Protein AF-A0A6B3GV94-F1 (afdb_monomer)

pLDDT: mean 87.74, std 9.62, range [59.97, 97.5]

Mean predicted aligned error: 6.03 Å

Secondary structure (DSSP, 8-state):
-EEEEE---TT--HHHHHHTT--S---S-EEEEEEEEE-TTSS-EEEEEE-TT-EEEEPSEE-TTT--EE-SEEEETTHHHHHHHHHHHHHHHHHHH------EEEEEHHHHHHHHHHTT-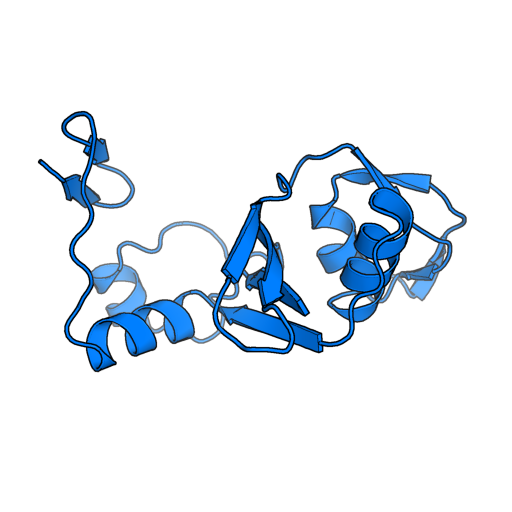-----SS-EE-TTT--EE-

Radius of gyration: 17.25 Å; Cα contacts (8 Å, |Δi|>4): 234; chains: 1; bounding box: 42×35×42 Å

Foldseek 3Di:
DKEWEFQDCPPPDPVNCVVQLPDDDGDRWTQWIWDWDADPVRPDIDIDTDGQQDKWFFDWDQFPVPRDTDHTDIDRLRVLCVRPNPVSSQVRCCRRPVDHDPDYHYDYPVNVVVVCVVVVHDDDDDPDFDADPSRRDTDD

Nearest PDB structures (foldseek):
  3qfi-assembly1_A  TM=8.128E-01  e=7.064E-05  Enterococcus faecalis
  6uf6-assembly1_A  TM=7.469E-01  e=2.931E-05  Bacillus subtilis subsp. subtilis str. 168
  8dy9-assembly1_D  TM=3.133E-01  e=3.877E-01  Streptomyces venezuelae
  5mrc-assembly1_X  TM=3.039E-01  e=7.919E+00  Saccharomyces cerevisiae
  7qh6-assembly1_1  TM=3.003E-01  e=9.562E+00  Homo sapiens

Structure (mmCIF, N/CA/C/O backbone):
data_AF-A0A6B3GV94-F1
#
_entry.id   AF-A0A6B3GV94-F1
#
loop_
_atom_site.group_PDB
_atom_site.id
_atom_site.type_symbol
_atom_site.label_atom_id
_atom_site.label_alt_id
_atom_site.label_comp_id
_atom_site.label_asym_id
_atom_site.label_entity_id
_atom_site.label_seq_id
_atom_site.pdbx_PDB_ins_code
_atom_site.Cartn_x
_atom_site.Cartn_y
_atom_site.Cartn_z
_atom_site.occupancy
_atom_site.B_iso_or_equiv
_atom_site.auth_seq_id
_atom_site.auth_comp_id
_atom_site.auth_asym_id
_atom_site.auth_atom_id
_atom_site.pdbx_PDB_model_num
ATOM 1 N N . LEU A 1 1 ? -10.549 -4.723 -6.835 1.00 95.62 1 LEU A N 1
ATOM 2 C CA . LEU A 1 1 ? -9.790 -3.454 -6.761 1.00 95.62 1 LEU A CA 1
ATOM 3 C C . LEU A 1 1 ? -8.653 -3.597 -5.764 1.00 95.62 1 LEU A C 1
ATOM 5 O O . LEU A 1 1 ? -8.803 -4.338 -4.796 1.00 95.62 1 LEU A O 1
ATOM 9 N N . LEU A 1 2 ? -7.528 -2.934 -6.016 1.00 96.81 2 LEU A N 1
ATOM 10 C CA . LEU A 1 2 ? -6.402 -2.875 -5.091 1.00 96.81 2 LEU A CA 1
ATOM 11 C C . LEU A 1 2 ? -6.523 -1.612 -4.248 1.00 96.81 2 LEU A C 1
ATOM 13 O O . LEU A 1 2 ? -6.577 -0.519 -4.804 1.00 96.81 2 LEU A O 1
ATOM 17 N N . LEU A 1 3 ? -6.568 -1.768 -2.930 1.00 95.19 3 LEU A N 1
ATOM 18 C CA . LEU A 1 3 ? -6.473 -0.662 -1.988 1.00 95.19 3 LEU A CA 1
ATOM 19 C C . LEU A 1 3 ? -5.054 -0.632 -1.429 1.00 95.19 3 LEU A C 1
ATOM 21 O O . LEU A 1 3 ? -4.572 -1.635 -0.899 1.00 95.19 3 LEU A O 1
ATOM 25 N N . VAL A 1 4 ? -4.402 0.518 -1.553 1.00 93.00 4 VAL A N 1
ATOM 26 C CA . VAL A 1 4 ? -3.036 0.752 -1.093 1.00 93.00 4 VAL A CA 1
ATOM 27 C C . VAL A 1 4 ? -3.024 1.923 -0.117 1.00 93.00 4 VAL A C 1
ATOM 29 O O . VAL A 1 4 ? -3.467 3.021 -0.437 1.00 93.00 4 VAL A O 1
ATOM 32 N N . GLY A 1 5 ? -2.526 1.677 1.090 1.00 89.56 5 GLY A N 1
ATOM 33 C CA . GLY A 1 5 ? -2.218 2.710 2.070 1.00 89.56 5 GLY A CA 1
ATOM 34 C C . GLY A 1 5 ? -0.768 3.159 1.917 1.00 89.56 5 GLY A C 1
ATOM 35 O O . GLY A 1 5 ? 0.130 2.307 1.881 1.00 89.56 5 GLY A O 1
ATOM 36 N N . THR A 1 6 ? -0.535 4.467 1.832 1.00 82.94 6 THR A N 1
ATOM 37 C CA . THR A 1 6 ? 0.809 5.051 1.710 1.00 82.94 6 THR A CA 1
ATOM 38 C C . THR A 1 6 ? 1.183 5.848 2.952 1.00 82.94 6 THR A C 1
ATOM 40 O O . THR A 1 6 ? 0.349 6.539 3.542 1.00 82.94 6 THR A O 1
ATOM 43 N N . ASP A 1 7 ? 2.459 5.782 3.343 1.00 72.25 7 ASP A N 1
ATOM 44 C CA . ASP A 1 7 ? 3.001 6.607 4.432 1.00 72.25 7 ASP A CA 1
ATOM 45 C C . ASP A 1 7 ? 3.481 7.986 3.938 1.00 72.25 7 ASP A C 1
ATOM 47 O O . ASP A 1 7 ? 4.552 8.482 4.289 1.00 72.25 7 ASP A O 1
ATOM 51 N N . GLY A 1 8 ? 2.673 8.618 3.081 1.00 65.69 8 GLY A N 1
ATOM 52 C CA . GLY A 1 8 ? 2.904 9.988 2.637 1.00 65.69 8 GLY A CA 1
ATOM 53 C C . GLY A 1 8 ? 2.577 10.967 3.763 1.00 65.69 8 GLY A C 1
ATOM 54 O O . GLY A 1 8 ? 1.409 11.158 4.102 1.00 65.69 8 GLY A O 1
ATOM 55 N N . ARG A 1 9 ? 3.596 11.607 4.350 1.00 68.00 9 ARG A N 1
ATOM 56 C CA . ARG A 1 9 ? 3.423 12.624 5.416 1.00 68.00 9 ARG A CA 1
ATOM 57 C C . ARG A 1 9 ? 3.892 14.014 5.012 1.00 68.00 9 ARG A C 1
ATOM 59 O O . ARG A 1 9 ? 4.119 14.878 5.865 1.00 68.00 9 ARG A O 1
ATOM 66 N N . ASP A 1 10 ? 4.043 14.211 3.714 1.00 64.31 10 ASP A N 1
ATOM 67 C CA . ASP A 1 10 ? 4.746 15.348 3.123 1.00 64.31 10 ASP A CA 1
ATOM 68 C C . ASP A 1 10 ? 3.929 16.642 3.249 1.00 64.31 10 ASP A C 1
ATOM 70 O O . ASP A 1 10 ? 4.479 17.740 3.269 1.00 64.31 10 ASP A O 1
ATOM 74 N N . THR A 1 11 ? 2.612 16.509 3.418 1.00 66.38 11 THR A N 1
ATOM 75 C CA . THR A 1 11 ? 1.640 17.607 3.511 1.00 66.38 11 THR A CA 1
ATOM 76 C C . THR A 1 11 ? 1.095 17.827 4.928 1.00 66.38 11 THR A C 1
ATOM 78 O O . THR A 1 11 ? 0.197 18.645 5.117 1.00 66.38 11 THR A O 1
ATOM 81 N N . ILE A 1 12 ? 1.632 17.130 5.941 1.00 72.75 12 ILE A N 1
ATOM 82 C CA . ILE A 1 12 ? 1.095 17.144 7.312 1.00 72.75 12 ILE A CA 1
ATOM 83 C C . ILE A 1 12 ? 1.702 18.283 8.135 1.00 72.75 12 ILE A C 1
ATOM 85 O O . ILE A 1 12 ? 2.924 18.369 8.314 1.00 72.75 12 ILE A O 1
ATOM 89 N N . THR A 1 13 ? 0.846 19.124 8.718 1.00 79.12 13 THR A N 1
ATOM 90 C CA . THR A 1 13 ? 1.272 20.218 9.600 1.00 79.12 13 THR A CA 1
ATOM 91 C C . THR A 1 13 ? 1.874 19.699 10.911 1.00 79.12 13 THR A C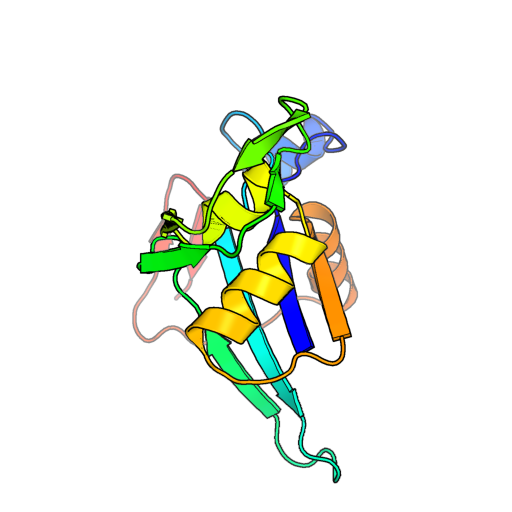 1
ATOM 93 O O . THR A 1 13 ? 1.575 18.599 11.377 1.00 79.12 13 THR A O 1
ATOM 96 N N . LYS A 1 14 ? 2.704 20.510 11.584 1.00 79.25 14 LYS A N 1
ATOM 97 C CA . LYS A 1 14 ? 3.237 20.155 12.918 1.00 79.25 14 LYS A CA 1
ATOM 98 C C . LYS A 1 14 ? 2.120 19.868 13.934 1.00 79.25 14 LYS A C 1
ATOM 100 O O . LYS A 1 14 ? 2.270 18.966 14.755 1.00 79.25 14 LYS A O 1
ATOM 105 N N . ALA A 1 15 ? 1.011 20.605 13.850 1.00 80.12 15 ALA A N 1
ATOM 106 C CA . ALA A 1 15 ? -0.153 20.416 14.708 1.00 80.12 15 ALA A CA 1
ATOM 107 C C . ALA A 1 15 ? -0.841 19.065 14.452 1.00 80.12 15 ALA A C 1
ATOM 109 O O . ALA A 1 15 ? -1.129 18.339 15.400 1.00 80.12 15 ALA A O 1
ATOM 110 N N . GLU A 1 16 ? -1.041 18.680 13.188 1.00 76.69 16 GLU A N 1
ATOM 111 C CA . GLU A 1 16 ? -1.598 17.367 12.833 1.00 76.69 16 GLU A CA 1
ATOM 112 C C . GLU A 1 16 ? -0.660 16.223 13.236 1.00 76.69 16 GLU A C 1
ATOM 114 O O . GLU A 1 16 ? -1.128 15.222 13.776 1.00 76.69 16 GLU A O 1
ATOM 119 N N . LYS A 1 17 ? 0.664 16.385 13.082 1.00 76.12 17 LYS A N 1
ATOM 120 C CA . LYS A 1 17 ? 1.640 15.386 13.557 1.00 76.12 17 LYS A CA 1
ATOM 121 C C . LYS A 1 17 ? 1.528 15.143 15.061 1.00 76.12 17 LYS A C 1
ATOM 123 O O . LYS A 1 17 ? 1.580 13.996 15.491 1.00 76.12 17 LYS A O 1
ATOM 128 N N . GLN A 1 18 ? 1.344 16.197 15.856 1.00 78.00 18 GLN A N 1
ATOM 129 C CA . GLN A 1 18 ? 1.129 16.065 17.300 1.00 78.00 18 GLN A CA 1
ATOM 130 C C . GLN A 1 18 ? -0.241 15.463 17.626 1.00 78.00 18 GLN A C 1
ATOM 132 O O . GLN A 1 18 ? -0.309 14.516 18.408 1.00 78.00 18 GLN A O 1
ATOM 137 N N . LYS A 1 19 ? -1.317 15.969 17.004 1.00 77.44 19 LYS A N 1
ATOM 138 C CA . LYS A 1 19 ? -2.696 15.496 17.215 1.00 77.44 19 LYS A CA 1
ATOM 139 C C . LYS A 1 19 ? -2.815 13.994 16.961 1.00 77.44 19 LYS A C 1
ATOM 141 O O . LYS A 1 19 ? -3.431 13.283 17.748 1.00 77.44 19 LYS A O 1
ATOM 146 N N . TYR A 1 20 ? -2.207 13.524 15.879 1.00 75.38 20 TYR A N 1
ATOM 147 C CA . TYR A 1 20 ? -2.306 12.144 15.413 1.00 75.38 20 TYR A CA 1
ATOM 148 C C . TYR A 1 20 ? -1.107 11.274 15.803 1.00 75.38 20 TYR A C 1
ATOM 150 O O . TYR A 1 20 ? -1.011 10.137 15.355 1.00 75.38 20 TYR A O 1
ATOM 158 N N . LYS A 1 21 ? -0.198 11.791 16.644 1.00 75.12 21 LYS A N 1
ATOM 159 C CA . LYS A 1 21 ? 1.007 11.087 17.125 1.00 75.12 21 LYS A CA 1
ATOM 160 C C . LYS A 1 21 ? 1.844 10.474 15.992 1.00 75.12 21 LYS A C 1
ATOM 162 O O . LYS A 1 21 ? 2.401 9.386 16.115 1.00 75.12 21 LYS A O 1
ATOM 167 N N . LEU A 1 22 ? 1.964 11.199 14.883 1.00 73.38 22 LEU A N 1
ATOM 168 C CA . LEU A 1 22 ? 2.722 10.774 13.708 1.00 73.38 22 LEU A CA 1
ATOM 169 C C . LEU A 1 22 ? 4.212 11.086 13.918 1.00 73.38 22 LEU A C 1
ATOM 171 O O . LEU A 1 22 ? 4.684 12.178 13.595 1.00 73.38 22 LEU A O 1
ATOM 175 N N . GLY A 1 23 ? 4.954 10.131 14.487 1.00 63.81 23 GLY A N 1
ATOM 176 C CA . GLY A 1 23 ? 6.416 10.181 14.642 1.00 63.81 23 GLY A CA 1
ATOM 177 C C . GLY A 1 23 ? 7.166 9.423 13.537 1.00 63.81 23 GLY A C 1
ATOM 178 O O . GLY A 1 23 ? 6.611 8.511 12.935 1.00 63.81 23 GLY A O 1
ATOM 179 N N . GLY A 1 24 ? 8.430 9.769 13.271 1.00 63.81 24 GLY A N 1
ATOM 180 C CA . GLY A 1 24 ? 9.261 9.125 12.236 1.00 63.81 24 GLY A CA 1
ATOM 181 C C . GLY A 1 24 ? 9.413 9.945 10.947 1.00 63.81 24 GLY A C 1
ATOM 182 O O . GLY A 1 24 ? 8.717 10.944 10.746 1.00 63.81 24 GLY A O 1
ATOM 183 N N . ALA A 1 25 ? 10.370 9.552 10.102 1.00 59.97 25 ALA A N 1
ATOM 184 C CA . ALA A 1 25 ? 10.611 10.186 8.806 1.00 59.97 25 ALA A CA 1
ATOM 185 C C . ALA A 1 25 ? 9.591 9.681 7.768 1.00 59.97 25 ALA A C 1
ATOM 187 O O . ALA A 1 25 ? 9.309 8.482 7.770 1.00 59.97 25 ALA A O 1
ATOM 188 N N . PRO A 1 26 ? 9.041 10.554 6.900 1.00 61.06 26 PRO A N 1
ATOM 189 C CA . PRO A 1 26 ? 8.212 10.101 5.791 1.00 61.06 26 PRO A CA 1
ATOM 190 C C . PRO A 1 26 ? 9.024 9.160 4.907 1.00 61.06 26 PRO A C 1
ATOM 192 O O . PRO A 1 26 ? 10.203 9.405 4.636 1.00 61.06 26 PRO A O 1
ATOM 195 N N . CYS A 1 27 ? 8.379 8.108 4.429 1.00 60.97 27 CYS A N 1
ATOM 196 C CA . CYS A 1 27 ? 8.895 7.345 3.314 1.00 60.97 27 CYS A CA 1
ATOM 197 C C . CYS A 1 27 ? 7.771 7.141 2.309 1.00 60.97 27 CYS A C 1
ATOM 199 O O . CYS A 1 27 ? 6.615 6.960 2.679 1.00 60.97 27 CYS A O 1
ATOM 201 N N . HIS A 1 28 ? 8.105 7.127 1.021 1.00 61.44 28 HIS A N 1
ATOM 202 C CA . HIS A 1 28 ? 7.171 6.721 -0.030 1.00 61.44 28 HIS A CA 1
ATOM 203 C C . HIS A 1 28 ? 6.997 5.195 -0.029 1.00 61.44 28 HIS A C 1
ATOM 205 O O . HIS A 1 28 ? 7.157 4.530 -1.048 1.00 61.44 28 HIS A O 1
ATOM 211 N N . CYS A 1 29 ? 6.729 4.633 1.146 1.00 70.00 29 CYS A N 1
ATOM 212 C CA . CYS A 1 29 ? 6.468 3.226 1.355 1.00 70.00 29 CYS A CA 1
ATOM 213 C C . CYS A 1 29 ? 4.962 2.983 1.336 1.00 70.00 29 CYS A C 1
ATOM 215 O O . CYS A 1 29 ? 4.160 3.839 1.720 1.00 70.00 29 CYS A O 1
ATOM 217 N N . THR A 1 30 ? 4.587 1.771 0.948 1.00 70.06 30 THR A N 1
ATOM 218 C CA . THR A 1 30 ? 3.256 1.243 1.218 1.00 70.06 30 THR A CA 1
ATOM 219 C C . THR A 1 30 ? 3.337 0.187 2.311 1.00 70.06 30 THR A C 1
ATOM 221 O O . THR A 1 30 ? 4.134 -0.749 2.233 1.00 70.06 30 THR A O 1
ATOM 224 N N . ASP A 1 31 ? 2.502 0.349 3.331 1.00 75.50 31 ASP A N 1
ATOM 225 C CA . ASP A 1 31 ? 2.431 -0.578 4.463 1.00 75.50 31 ASP A CA 1
ATOM 226 C C . ASP A 1 31 ? 1.115 -1.352 4.513 1.00 75.50 31 ASP A C 1
ATOM 228 O O . ASP A 1 31 ? 1.002 -2.342 5.233 1.00 75.50 31 ASP A O 1
ATOM 232 N N . THR A 1 32 ? 0.119 -0.934 3.730 1.00 87.81 32 THR A N 1
ATOM 233 C CA . THR A 1 32 ? -1.181 -1.600 3.644 1.00 87.81 32 THR A CA 1
ATOM 234 C C . THR A 1 32 ? -1.496 -1.886 2.192 1.00 87.81 32 THR A C 1
ATOM 236 O O . THR A 1 32 ? -1.675 -0.963 1.407 1.00 87.81 32 THR A O 1
ATOM 239 N N . ILE A 1 33 ? -1.602 -3.163 1.840 1.00 94.19 33 ILE A N 1
ATOM 240 C CA . ILE A 1 33 ? -2.029 -3.597 0.514 1.00 94.19 33 ILE A CA 1
ATOM 241 C C . ILE A 1 33 ? -3.176 -4.578 0.724 1.00 94.19 33 ILE A C 1
ATOM 243 O O . ILE A 1 33 ? -3.019 -5.597 1.394 1.00 94.19 33 ILE A O 1
ATOM 247 N N . MET A 1 34 ? -4.350 -4.263 0.190 1.00 96.31 34 MET A N 1
ATOM 248 C CA . MET A 1 34 ? -5.544 -5.091 0.332 1.00 96.31 34 MET A CA 1
ATOM 249 C C . MET A 1 34 ? -6.197 -5.315 -1.023 1.00 96.31 34 MET A C 1
ATOM 251 O O . MET A 1 34 ? -6.493 -4.370 -1.756 1.00 96.31 34 MET A O 1
ATOM 255 N N . LEU A 1 35 ? -6.474 -6.577 -1.339 1.00 96.38 35 LEU A N 1
ATOM 256 C CA . LEU A 1 35 ? -7.338 -6.926 -2.453 1.00 96.38 35 LEU A CA 1
ATOM 257 C C . LEU A 1 35 ? -8.786 -6.886 -1.969 1.00 96.38 35 LEU A C 1
ATOM 259 O O . LEU A 1 35 ? -9.179 -7.662 -1.099 1.00 96.38 35 LEU A O 1
ATOM 263 N N . VAL A 1 36 ? -9.575 -5.982 -2.542 1.00 96.75 36 VAL A N 1
ATOM 264 C CA . VAL A 1 36 ? -10.999 -5.835 -2.235 1.00 96.75 36 VAL A CA 1
ATOM 265 C C . VAL A 1 36 ? -11.813 -6.308 -3.431 1.00 96.75 36 VAL A C 1
ATOM 267 O O . VAL A 1 36 ? -11.657 -5.814 -4.552 1.00 96.75 36 VAL A O 1
ATOM 270 N N . HIS A 1 37 ? -12.704 -7.259 -3.192 1.00 96.44 37 HIS A N 1
ATOM 271 C CA . HIS A 1 37 ? -13.653 -7.763 -4.172 1.00 96.44 37 HIS A CA 1
ATOM 272 C C . HIS A 1 37 ? -15.077 -7.469 -3.702 1.00 96.44 37 HIS A C 1
ATOM 274 O O . HIS A 1 37 ? -15.452 -7.808 -2.581 1.00 96.44 37 HIS A O 1
ATOM 280 N N . LEU A 1 38 ? -15.862 -6.843 -4.574 1.00 95.38 38 LEU A N 1
ATOM 281 C CA . LEU A 1 38 ? -17.292 -6.631 -4.391 1.00 95.38 38 LEU A CA 1
ATOM 282 C C . LEU A 1 38 ? -18.010 -7.516 -5.404 1.00 95.38 38 LEU A C 1
ATOM 284 O O . LEU A 1 38 ? -17.695 -7.452 -6.593 1.00 95.38 38 LEU A O 1
ATOM 288 N N . SER A 1 39 ? -18.950 -8.342 -4.949 1.00 95.25 39 SER A N 1
ATOM 289 C CA . SER A 1 39 ? -19.759 -9.153 -5.856 1.00 95.25 39 SER A CA 1
ATOM 290 C C . SER A 1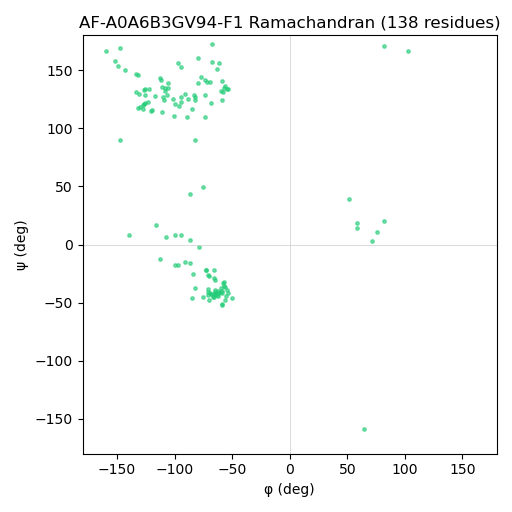 39 ? -20.598 -8.260 -6.773 1.00 95.25 39 SER A C 1
ATOM 292 O O . SER A 1 39 ? -20.971 -7.146 -6.404 1.00 95.25 39 SER A O 1
ATOM 294 N N . ALA A 1 40 ? -20.913 -8.745 -7.976 1.00 94.12 40 ALA A N 1
ATOM 295 C CA . ALA A 1 40 ? -21.653 -7.963 -8.970 1.00 94.12 40 ALA A CA 1
ATOM 296 C C . ALA A 1 40 ? -23.033 -7.487 -8.467 1.00 94.12 40 ALA A C 1
ATOM 298 O O . ALA A 1 40 ? -23.464 -6.382 -8.787 1.00 94.12 40 ALA A O 1
ATOM 299 N N . ASP A 1 41 ? -23.690 -8.290 -7.625 1.00 96.12 41 ASP A N 1
ATOM 300 C CA . ASP A 1 41 ? -24.961 -7.980 -6.953 1.00 96.12 41 ASP A CA 1
ATOM 301 C C . ASP A 1 41 ? -24.816 -7.058 -5.722 1.00 96.12 41 ASP A C 1
ATOM 303 O O . ASP A 1 41 ? -25.809 -6.688 -5.091 1.00 96.12 41 ASP A O 1
ATOM 307 N N . ARG A 1 42 ? -23.577 -6.685 -5.373 1.00 93.56 42 ARG A N 1
ATOM 308 C CA . ARG A 1 42 ? -23.187 -5.843 -4.231 1.00 93.56 42 ARG A CA 1
ATOM 309 C C . ARG A 1 42 ? -23.619 -6.378 -2.863 1.00 93.56 42 ARG A C 1
ATOM 311 O O . ARG A 1 42 ? -23.618 -5.628 -1.892 1.00 93.56 42 ARG A O 1
ATOM 318 N N . GLN A 1 43 ? -23.951 -7.664 -2.768 1.00 96.25 43 GLN A N 1
ATOM 319 C CA . GLN A 1 43 ? -24.353 -8.305 -1.512 1.00 96.25 43 GLN A CA 1
ATOM 320 C C . GLN A 1 43 ? -23.162 -8.815 -0.694 1.00 96.25 43 GLN A C 1
ATOM 322 O O . GLN A 1 43 ? -23.308 -9.124 0.487 1.00 96.25 43 GLN A O 1
ATOM 327 N N . ARG A 1 44 ? -21.973 -8.926 -1.300 1.00 95.88 44 ARG A N 1
ATOM 328 C CA . ARG A 1 44 ? -20.772 -9.439 -0.640 1.00 95.88 44 ARG A CA 1
ATOM 329 C C . ARG A 1 44 ? -19.568 -8.553 -0.910 1.00 95.88 44 ARG A C 1
ATOM 331 O O . ARG A 1 44 ? -19.237 -8.263 -2.056 1.00 95.88 44 ARG A O 1
ATOM 338 N N . ALA A 1 45 ? -18.868 -8.216 0.166 1.00 95.94 45 ALA A N 1
ATOM 339 C CA . ALA A 1 45 ? -17.519 -7.684 0.119 1.00 95.94 45 ALA A CA 1
ATOM 340 C C . ALA A 1 45 ? -16.551 -8.725 0.690 1.00 95.94 45 ALA A C 1
ATOM 342 O O . ALA A 1 45 ? -16.820 -9.343 1.721 1.00 95.94 45 ALA A O 1
ATOM 343 N N . SER A 1 46 ? -15.429 -8.934 0.015 1.00 96.19 46 SER A N 1
ATOM 344 C CA . SER A 1 46 ? -14.328 -9.767 0.490 1.00 96.19 46 SER A CA 1
ATOM 345 C C . SER A 1 46 ? -13.051 -8.950 0.452 1.00 96.19 46 SER A C 1
ATOM 347 O O . SER A 1 46 ? -12.775 -8.269 -0.534 1.00 96.19 46 SER A O 1
ATOM 349 N N . VAL A 1 47 ? -12.288 -9.014 1.537 1.00 96.44 47 VAL A N 1
ATOM 350 C CA . VAL A 1 47 ? -11.030 -8.287 1.682 1.00 96.44 47 VAL A CA 1
ATOM 351 C C . VAL A 1 47 ? -9.949 -9.289 2.041 1.00 96.44 47 VAL A C 1
ATOM 353 O O . VAL A 1 47 ? -10.115 -10.073 2.973 1.00 96.44 47 VAL A O 1
ATOM 356 N N . VAL A 1 48 ? -8.853 -9.262 1.290 1.00 96.44 48 VAL A N 1
ATOM 357 C CA . VAL A 1 48 ? -7.660 -10.063 1.559 1.00 96.44 48 VAL A CA 1
ATOM 358 C C . VAL A 1 48 ? -6.489 -9.116 1.747 1.00 96.44 48 VAL A C 1
ATOM 360 O O . VAL A 1 48 ? -6.087 -8.421 0.814 1.00 96.44 48 VAL A O 1
ATOM 363 N N . SER A 1 49 ? -5.939 -9.096 2.957 1.00 95.94 49 SER A N 1
ATOM 364 C CA . SER A 1 49 ? -4.713 -8.358 3.243 1.00 95.94 49 SER A CA 1
ATOM 365 C C . SER A 1 49 ? -3.515 -9.083 2.641 1.00 95.94 49 SER A C 1
ATOM 367 O O . SER A 1 49 ? -3.319 -10.274 2.883 1.00 95.94 49 SER A O 1
ATOM 369 N N . LEU A 1 50 ? -2.706 -8.352 1.878 1.00 95.69 50 LEU A N 1
ATOM 370 C CA . LEU A 1 50 ? -1.424 -8.800 1.352 1.00 95.69 50 LEU A CA 1
ATOM 371 C C . LEU A 1 50 ? -0.323 -8.197 2.239 1.00 95.69 50 LEU A C 1
ATOM 373 O O . LEU A 1 50 ? -0.148 -6.976 2.237 1.00 95.69 50 LEU A O 1
ATOM 377 N N . PRO A 1 51 ? 0.394 -9.007 3.038 1.00 94.12 51 PRO A N 1
ATOM 378 C CA . PRO A 1 51 ? 1.466 -8.498 3.885 1.00 94.12 51 PRO A CA 1
ATOM 379 C C . PRO A 1 51 ? 2.530 -7.754 3.066 1.00 94.12 51 PRO A C 1
ATOM 381 O O . PRO A 1 51 ? 2.988 -8.236 2.034 1.00 94.12 51 PRO A O 1
ATOM 384 N N . ARG A 1 52 ? 2.968 -6.585 3.545 1.00 91.94 52 ARG A N 1
ATOM 385 C CA . ARG A 1 52 ? 3.922 -5.716 2.825 1.00 91.94 52 ARG A CA 1
ATOM 386 C C . ARG A 1 52 ? 5.252 -6.408 2.482 1.00 91.94 52 ARG A C 1
ATOM 388 O O . ARG A 1 52 ? 5.868 -6.111 1.465 1.00 91.94 52 ARG A O 1
ATOM 395 N N . ASP A 1 53 ? 5.675 -7.330 3.345 1.00 92.19 53 ASP A N 1
ATOM 396 C CA . ASP A 1 53 ? 6.930 -8.076 3.248 1.00 92.19 53 ASP A CA 1
ATOM 397 C C . ASP A 1 53 ? 6.747 -9.439 2.550 1.00 92.19 53 ASP A C 1
ATOM 399 O O . ASP A 1 53 ? 7.675 -10.248 2.531 1.00 92.19 53 ASP A O 1
ATOM 403 N N . SER A 1 54 ? 5.566 -9.718 1.981 1.00 94.62 54 SER A N 1
ATOM 404 C CA . SER A 1 54 ? 5.339 -10.921 1.179 1.00 94.62 54 SER A CA 1
ATOM 405 C C . SER A 1 54 ? 6.338 -10.999 0.031 1.00 94.62 54 SER A C 1
ATOM 407 O O . SER A 1 54 ? 6.591 -10.010 -0.659 1.00 94.62 54 SER A O 1
ATOM 409 N N . TYR A 1 55 ? 6.884 -12.195 -0.174 1.00 95.69 55 TYR A N 1
ATOM 410 C CA . TYR A 1 55 ? 7.754 -12.486 -1.303 1.00 95.69 55 TYR A CA 1
ATOM 411 C C . TYR A 1 55 ? 6.939 -12.455 -2.595 1.00 95.69 55 TYR A C 1
ATOM 413 O O . TYR A 1 55 ? 5.966 -13.199 -2.735 1.00 95.69 55 TYR A O 1
ATOM 421 N N . ALA A 1 56 ? 7.339 -11.600 -3.528 1.00 95.50 56 ALA A N 1
ATOM 422 C CA . ALA A 1 56 ? 6.706 -11.462 -4.825 1.00 95.50 56 ALA A CA 1
ATOM 423 C C . ALA A 1 56 ? 7.765 -11.427 -5.925 1.00 95.50 56 ALA A C 1
ATOM 425 O O . ALA A 1 56 ? 8.856 -10.890 -5.748 1.00 95.50 56 ALA A O 1
ATOM 426 N N . GLU A 1 57 ? 7.409 -11.974 -7.081 1.00 96.88 57 GLU A N 1
ATOM 427 C CA . GLU A 1 57 ? 8.204 -11.827 -8.292 1.00 96.88 57 GLU A CA 1
ATOM 428 C C . GLU A 1 57 ? 7.742 -10.559 -9.016 1.00 96.88 57 GLU A C 1
ATOM 430 O O . GLU A 1 57 ? 6.614 -10.497 -9.527 1.00 96.88 57 GLU A O 1
ATOM 435 N N . MET A 1 58 ? 8.589 -9.531 -9.023 1.00 95.19 58 MET A N 1
ATOM 436 C CA . MET A 1 58 ? 8.291 -8.263 -9.673 1.00 95.19 58 MET A CA 1
ATOM 437 C C . MET A 1 58 ? 8.581 -8.359 -11.169 1.00 95.19 58 MET A C 1
ATOM 439 O O . MET A 1 58 ? 9.697 -8.717 -11.546 1.00 95.19 58 MET A O 1
ATOM 443 N N . PRO A 1 59 ? 7.614 -8.019 -12.039 1.00 96.50 59 PRO A N 1
ATOM 444 C CA . PRO A 1 59 ? 7.830 -8.045 -13.477 1.00 96.50 59 PRO A CA 1
ATOM 445 C C . PRO A 1 59 ? 8.940 -7.089 -13.924 1.00 96.50 59 PRO A C 1
ATOM 447 O O . PRO A 1 59 ? 9.192 -6.059 -13.294 1.00 96.50 59 PRO A O 1
ATOM 450 N N . ALA A 1 60 ? 9.529 -7.384 -15.086 1.00 96.12 60 ALA A N 1
ATOM 451 C CA . ALA A 1 60 ? 10.464 -6.473 -15.733 1.00 96.12 60 ALA A CA 1
ATOM 452 C C . ALA A 1 60 ? 9.839 -5.077 -15.915 1.00 96.12 60 ALA A C 1
ATOM 454 O O . ALA A 1 60 ? 8.671 -4.927 -16.323 1.00 96.12 60 ALA A O 1
ATOM 455 N N . HIS A 1 61 ? 10.623 -4.062 -15.571 1.00 94.62 61 HIS A N 1
ATOM 456 C CA . HIS A 1 61 ? 10.202 -2.670 -15.546 1.00 94.62 61 HIS A CA 1
ATOM 457 C C . HIS A 1 61 ? 11.420 -1.741 -15.617 1.00 94.62 61 HIS A C 1
ATOM 459 O O . HIS A 1 61 ? 12.563 -2.162 -15.438 1.00 94.62 61 HIS A O 1
ATOM 465 N N . THR A 1 62 ? 11.162 -0.463 -15.872 1.00 93.38 62 THR A N 1
ATOM 466 C CA . THR A 1 62 ? 12.161 0.594 -15.722 1.00 93.38 62 THR A CA 1
ATOM 467 C C . THR A 1 62 ? 11.913 1.286 -14.390 1.00 93.38 62 THR A C 1
ATOM 469 O O . THR A 1 62 ? 10.813 1.795 -14.170 1.00 93.38 62 THR A O 1
ATOM 472 N N . ASP A 1 63 ? 12.910 1.273 -13.509 1.00 87.62 63 ASP A N 1
ATOM 473 C CA . ASP A 1 63 ? 12.878 1.946 -12.211 1.00 87.62 63 ASP A CA 1
ATOM 474 C C . ASP A 1 63 ? 12.643 3.445 -12.437 1.00 87.62 63 ASP A C 1
ATOM 476 O O . ASP A 1 63 ? 13.367 4.105 -13.188 1.00 87.62 63 ASP A O 1
ATOM 480 N N . ARG A 1 64 ? 11.599 3.987 -11.807 1.00 83.25 64 ARG A N 1
ATOM 481 C CA . ARG A 1 64 ? 11.187 5.385 -11.990 1.00 83.25 64 ARG A CA 1
ATOM 482 C C . ARG A 1 64 ? 12.180 6.374 -11.376 1.00 83.25 64 ARG A C 1
ATOM 484 O O . ARG A 1 64 ? 12.251 7.517 -11.817 1.00 83.25 64 ARG A O 1
ATOM 491 N N . THR A 1 65 ? 12.910 5.953 -10.352 1.00 80.50 65 THR A N 1
ATOM 492 C CA . THR A 1 65 ? 13.874 6.759 -9.602 1.00 80.50 65 THR A CA 1
ATOM 493 C C . THR A 1 65 ? 15.236 6.764 -10.285 1.00 80.50 65 THR A C 1
ATOM 495 O O . THR A 1 65 ? 15.845 7.821 -10.432 1.00 80.50 65 THR A O 1
ATOM 498 N N . THR A 1 66 ? 15.724 5.597 -10.711 1.00 87.38 66 THR A N 1
ATOM 499 C CA . THR A 1 66 ? 17.074 5.458 -11.286 1.00 87.38 66 THR A CA 1
ATOM 500 C C . THR A 1 66 ? 17.097 5.470 -12.814 1.00 87.38 66 THR A C 1
ATOM 502 O O . THR A 1 66 ? 18.157 5.667 -13.407 1.00 87.38 66 THR A O 1
ATOM 505 N N . GLY A 1 67 ? 15.956 5.245 -13.473 1.00 89.25 67 GLY A N 1
ATOM 506 C CA . GLY A 1 67 ? 15.853 5.103 -14.929 1.00 89.25 67 GLY A CA 1
ATOM 507 C C . GLY A 1 67 ? 16.436 3.792 -15.470 1.00 89.25 67 GLY A C 1
ATOM 508 O O . GLY A 1 67 ? 16.471 3.584 -16.684 1.00 89.25 67 GLY A O 1
ATOM 509 N N . LYS A 1 68 ? 16.911 2.900 -14.595 1.00 91.50 68 LYS A N 1
ATOM 510 C CA . LYS A 1 68 ? 17.513 1.626 -14.982 1.00 91.50 68 LYS A CA 1
ATOM 511 C C . LYS A 1 68 ? 16.430 0.625 -15.376 1.00 91.50 68 LYS A C 1
ATOM 513 O O . LYS A 1 68 ? 15.369 0.571 -14.767 1.00 91.50 68 LYS A O 1
ATOM 518 N N . HIS A 1 69 ? 16.714 -0.210 -16.372 1.00 94.75 69 HIS A N 1
ATOM 519 C CA . HIS A 1 69 ? 15.869 -1.358 -16.683 1.00 94.75 69 HIS A CA 1
ATOM 520 C C . HIS A 1 69 ? 16.218 -2.551 -15.782 1.00 94.75 69 HIS A C 1
ATOM 522 O O . HIS A 1 69 ? 17.378 -2.965 -15.701 1.00 94.75 69 HIS A O 1
ATOM 528 N N . HIS A 1 70 ? 15.202 -3.123 -15.146 1.00 92.75 70 HIS A N 1
ATOM 529 C CA . HIS A 1 70 ? 15.282 -4.306 -14.302 1.00 92.75 70 HIS A CA 1
ATOM 530 C C . HIS A 1 70 ? 14.618 -5.485 -15.022 1.00 92.75 70 HIS A C 1
ATOM 532 O O . HIS A 1 70 ? 13.515 -5.366 -15.558 1.00 92.75 70 HIS A O 1
ATOM 538 N N . ALA A 1 71 ? 15.297 -6.635 -15.048 1.00 95.56 71 ALA A N 1
ATOM 539 C CA . ALA A 1 71 ? 14.657 -7.898 -15.419 1.00 95.56 71 ALA A CA 1
ATOM 540 C C . ALA A 1 71 ? 13.636 -8.310 -14.342 1.00 95.56 71 ALA A C 1
ATOM 542 O O . ALA A 1 71 ? 13.574 -7.684 -13.289 1.00 95.56 71 ALA A O 1
ATOM 543 N N . SER A 1 72 ? 12.846 -9.360 -14.584 1.00 96.06 72 SER A N 1
ATOM 544 C CA . SER A 1 72 ? 12.030 -9.938 -13.507 1.00 96.06 72 SER A CA 1
ATOM 545 C C . SER A 1 72 ? 12.938 -10.378 -12.361 1.00 96.06 72 SER A C 1
ATOM 547 O O . SER A 1 72 ? 13.966 -11.014 -12.618 1.00 96.06 72 SER A O 1
ATOM 549 N N . HIS A 1 73 ? 12.599 -10.002 -11.131 1.00 94.38 73 HIS A N 1
ATOM 550 C CA . HIS A 1 73 ? 13.358 -10.419 -9.959 1.00 94.38 73 HIS A CA 1
ATOM 551 C C . HIS A 1 73 ? 12.486 -10.487 -8.703 1.00 94.38 73 HIS A C 1
ATOM 553 O O . HIS A 1 73 ? 11.460 -9.801 -8.604 1.00 94.38 73 HIS A O 1
ATOM 559 N N . PRO A 1 74 ? 12.917 -11.266 -7.699 1.00 95.12 74 PRO A N 1
ATOM 560 C CA . PRO A 1 74 ? 12.204 -11.343 -6.442 1.00 95.12 74 PRO A CA 1
ATOM 561 C C . PRO A 1 74 ? 12.399 -10.086 -5.601 1.00 95.12 74 PRO A C 1
ATOM 563 O O . PRO A 1 74 ? 13.498 -9.527 -5.525 1.00 95.12 74 PRO A O 1
ATOM 566 N N . VAL A 1 75 ? 11.328 -9.676 -4.928 1.00 93.25 75 VAL A N 1
ATOM 567 C CA . VAL A 1 75 ? 11.289 -8.548 -3.994 1.00 93.25 75 VAL A CA 1
ATOM 568 C C . VAL A 1 75 ? 10.296 -8.793 -2.865 1.00 93.25 75 VAL A C 1
ATOM 570 O O . VAL A 1 75 ? 9.464 -9.701 -2.903 1.00 93.25 75 VAL A O 1
ATOM 573 N N . LYS A 1 76 ? 10.354 -7.923 -1.858 1.00 94.12 76 LYS A N 1
ATOM 574 C CA . LYS A 1 76 ? 9.222 -7.688 -0.963 1.00 94.12 76 LYS A CA 1
ATOM 575 C C . LYS A 1 76 ? 8.146 -6.911 -1.712 1.00 94.12 76 LYS A C 1
ATOM 577 O O . LYS A 1 76 ? 8.469 -5.976 -2.442 1.00 94.12 76 LYS A O 1
ATOM 582 N N . LEU A 1 77 ? 6.880 -7.258 -1.511 1.00 93.81 77 LEU A N 1
ATOM 583 C CA . LEU A 1 77 ? 5.765 -6.670 -2.254 1.00 93.81 77 LEU A CA 1
ATOM 584 C C . LEU A 1 77 ? 5.724 -5.132 -2.187 1.00 93.81 77 LEU A C 1
ATOM 586 O O . LEU A 1 77 ? 5.453 -4.482 -3.195 1.00 93.81 77 LEU A O 1
ATOM 590 N N . ASN A 1 78 ? 6.029 -4.538 -1.033 1.00 90.69 78 ASN A N 1
ATOM 591 C CA . ASN A 1 78 ? 6.044 -3.083 -0.880 1.00 90.69 78 ASN A CA 1
ATOM 592 C C . ASN A 1 78 ? 7.122 -2.363 -1.707 1.00 90.69 78 ASN A C 1
ATOM 594 O O . ASN A 1 78 ? 6.954 -1.179 -2.006 1.00 90.69 78 ASN A O 1
ATOM 598 N N . ALA A 1 79 ? 8.189 -3.054 -2.116 1.00 90.62 79 ALA A N 1
ATOM 599 C CA . ALA A 1 79 ? 9.239 -2.480 -2.952 1.00 90.62 79 ALA A CA 1
ATOM 600 C C . ALA A 1 79 ? 8.722 -2.114 -4.350 1.00 90.62 79 ALA A C 1
ATOM 602 O O . ALA A 1 79 ? 9.170 -1.124 -4.919 1.00 90.62 79 ALA A O 1
ATOM 603 N N . ALA A 1 80 ? 7.705 -2.820 -4.863 1.00 92.00 80 ALA A N 1
ATOM 604 C CA . ALA A 1 80 ? 7.097 -2.503 -6.157 1.00 92.00 80 ALA A CA 1
ATOM 605 C C . ALA A 1 80 ? 6.559 -1.061 -6.214 1.00 92.00 80 ALA A C 1
ATOM 607 O O . ALA A 1 80 ? 6.682 -0.387 -7.239 1.00 92.00 80 ALA A O 1
ATOM 608 N N . TYR A 1 81 ? 6.027 -0.560 -5.094 1.00 89.94 81 TYR A N 1
ATOM 609 C CA . TYR A 1 81 ? 5.576 0.825 -4.998 1.00 89.94 81 TYR A CA 1
ATOM 610 C C . TYR A 1 81 ? 6.752 1.808 -4.982 1.00 89.94 81 TYR A C 1
ATOM 612 O O . TYR A 1 81 ? 6.698 2.844 -5.643 1.00 89.94 81 TYR A O 1
ATOM 620 N N . ALA A 1 82 ? 7.826 1.478 -4.263 1.00 84.50 82 ALA A N 1
ATOM 621 C CA . ALA A 1 82 ? 9.016 2.321 -4.194 1.00 84.50 82 ALA A CA 1
ATOM 622 C C . ALA A 1 82 ? 9.724 2.437 -5.559 1.00 84.50 82 ALA A C 1
ATOM 624 O O . ALA A 1 82 ? 10.139 3.528 -5.944 1.00 84.50 82 ALA A O 1
ATOM 625 N N . GLU A 1 83 ? 9.814 1.336 -6.309 1.00 87.88 83 GLU A N 1
ATOM 626 C CA . GLU A 1 83 ? 10.545 1.268 -7.583 1.00 87.88 83 GLU A CA 1
ATOM 627 C C . GLU A 1 83 ? 9.728 1.792 -8.776 1.00 87.88 83 GLU A C 1
ATOM 629 O O . GLU A 1 83 ? 10.262 2.473 -9.655 1.00 87.88 83 GLU A O 1
ATOM 634 N N . GLY A 1 84 ? 8.416 1.533 -8.811 1.00 87.94 84 GLY A N 1
ATOM 635 C CA . GLY A 1 84 ? 7.580 1.858 -9.975 1.00 87.94 84 GLY A CA 1
ATOM 636 C C . GLY A 1 84 ? 6.197 2.420 -9.664 1.00 87.94 84 GLY A C 1
ATOM 637 O O . GLY A 1 84 ? 5.394 2.601 -10.583 1.00 87.94 84 GLY A O 1
ATOM 638 N N . GLY A 1 85 ? 5.907 2.730 -8.399 1.00 90.44 85 GLY A N 1
ATOM 639 C CA . GLY A 1 85 ? 4.647 3.335 -7.979 1.00 90.44 85 GLY A CA 1
ATOM 640 C C . GLY A 1 85 ? 3.418 2.442 -8.207 1.00 90.44 85 GLY A C 1
ATOM 641 O O . GLY A 1 85 ? 3.540 1.223 -8.351 1.00 90.44 85 GLY A O 1
ATOM 642 N N . PRO A 1 86 ? 2.216 3.046 -8.274 1.00 92.25 86 PRO A N 1
ATOM 643 C CA . PRO A 1 86 ? 0.940 2.335 -8.388 1.00 92.25 86 PRO A CA 1
ATOM 644 C C . PRO A 1 86 ? 0.893 1.273 -9.491 1.00 92.25 86 PRO A C 1
ATOM 646 O O . PRO A 1 86 ? 0.457 0.146 -9.260 1.00 92.25 86 PRO A O 1
ATOM 649 N N . THR A 1 87 ? 1.372 1.613 -10.689 1.00 93.69 87 THR A N 1
ATOM 650 C CA . THR A 1 87 ? 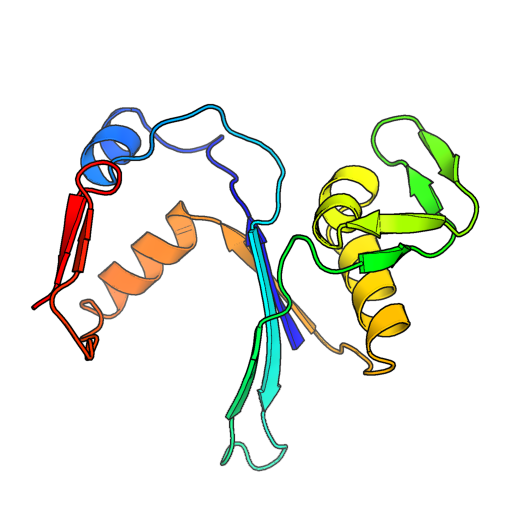1.296 0.731 -11.860 1.00 93.69 87 THR A CA 1
ATOM 651 C C . THR A 1 87 ? 2.123 -0.535 -11.673 1.00 93.69 87 THR A C 1
ATOM 653 O O . THR A 1 87 ? 1.663 -1.626 -12.013 1.00 93.69 87 THR A O 1
ATOM 656 N N . LEU A 1 88 ? 3.336 -0.417 -11.123 1.00 94.75 88 LEU A N 1
ATOM 657 C CA . LEU A 1 88 ? 4.177 -1.584 -10.869 1.00 94.75 88 LEU A CA 1
ATOM 658 C C . LEU A 1 88 ? 3.621 -2.423 -9.718 1.00 94.75 88 LEU A C 1
ATOM 660 O O . LEU A 1 88 ? 3.584 -3.643 -9.838 1.00 94.75 88 LEU A O 1
ATOM 664 N N . THR A 1 89 ? 3.092 -1.792 -8.667 1.00 94.88 89 THR A N 1
ATOM 665 C CA . THR A 1 89 ? 2.405 -2.494 -7.573 1.00 94.88 89 THR A CA 1
ATOM 666 C C . THR A 1 89 ? 1.245 -3.343 -8.081 1.00 94.88 89 THR A C 1
ATOM 668 O O . THR A 1 89 ? 1.166 -4.522 -7.741 1.00 94.88 89 THR A O 1
ATOM 671 N N . VAL A 1 90 ? 0.374 -2.790 -8.936 1.00 96.81 90 VAL A N 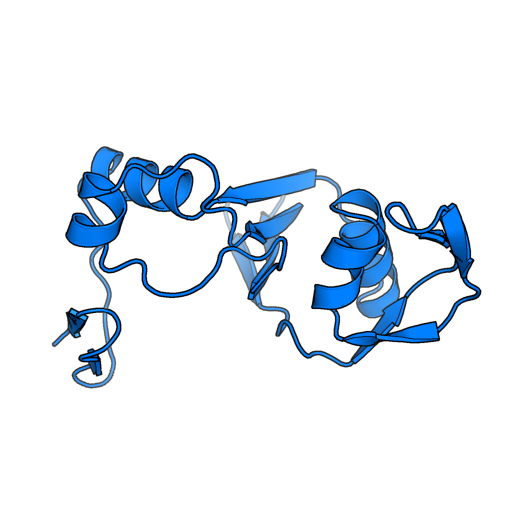1
ATOM 672 C CA . VAL A 1 90 ? -0.734 -3.548 -9.541 1.00 96.81 90 VAL A CA 1
ATOM 673 C C . VAL A 1 90 ? -0.199 -4.740 -10.329 1.00 96.81 90 VAL A C 1
ATOM 675 O O . VAL A 1 90 ? -0.603 -5.867 -10.057 1.00 96.81 90 VAL A O 1
ATOM 678 N N . ARG A 1 91 ? 0.768 -4.523 -11.231 1.00 97.12 91 ARG A N 1
ATOM 679 C CA . ARG A 1 91 ? 1.357 -5.601 -12.044 1.00 97.12 91 ARG A CA 1
ATOM 680 C C . ARG A 1 91 ? 1.992 -6.700 -11.187 1.00 97.12 91 ARG A C 1
ATOM 682 O O . ARG A 1 91 ? 1.850 -7.877 -11.510 1.00 97.12 91 ARG A O 1
ATOM 689 N N . THR A 1 92 ? 2.670 -6.341 -10.100 1.00 96.56 92 THR A N 1
ATOM 690 C CA . THR A 1 92 ? 3.282 -7.302 -9.171 1.00 96.56 92 THR A CA 1
ATOM 691 C C . THR A 1 92 ? 2.221 -8.099 -8.411 1.00 96.56 92 THR A C 1
ATOM 693 O O . THR A 1 92 ? 2.340 -9.320 -8.306 1.00 96.56 92 THR A O 1
ATOM 696 N N . VAL A 1 93 ? 1.142 -7.460 -7.941 1.00 96.88 93 VAL A N 1
ATOM 697 C CA . VAL A 1 93 ? 0.026 -8.160 -7.278 1.00 96.88 93 VAL A CA 1
ATOM 698 C C . VAL A 1 93 ? -0.707 -9.087 -8.247 1.00 96.88 93 VAL A C 1
ATOM 700 O O . VAL A 1 93 ? -0.976 -10.237 -7.897 1.00 96.88 93 VAL A O 1
ATOM 703 N N . GLU A 1 94 ? -1.003 -8.634 -9.466 1.00 97.50 94 GLU A N 1
ATOM 704 C CA . GLU A 1 94 ? -1.609 -9.472 -10.507 1.00 97.50 94 GLU A CA 1
ATOM 705 C C . GLU A 1 94 ? -0.701 -10.658 -10.850 1.00 97.50 94 GLU A C 1
ATOM 707 O O . GLU A 1 94 ? -1.173 -11.787 -10.971 1.00 97.50 94 GLU A O 1
ATOM 712 N N . ASN A 1 95 ? 0.617 -10.446 -10.940 1.00 96.44 95 ASN A N 1
ATOM 713 C CA . ASN A 1 95 ? 1.559 -11.532 -11.193 1.00 96.44 95 ASN A CA 1
ATOM 714 C C . ASN A 1 95 ? 1.599 -12.550 -10.043 1.00 96.44 95 ASN A C 1
ATOM 716 O O . ASN A 1 95 ? 1.622 -13.754 -10.302 1.00 96.44 95 ASN A O 1
ATOM 720 N N . MET A 1 96 ? 1.585 -12.083 -8.794 1.00 95.62 96 MET A N 1
ATOM 721 C CA . MET A 1 96 ? 1.627 -12.928 -7.598 1.00 95.62 96 MET A CA 1
ATOM 722 C C . MET A 1 96 ? 0.332 -13.728 -7.404 1.00 95.62 96 MET A C 1
ATOM 724 O O . MET A 1 96 ? 0.377 -14.904 -7.057 1.00 95.62 96 MET A O 1
ATOM 728 N N . THR A 1 97 ? -0.825 -13.101 -7.623 1.00 95.56 97 THR A N 1
ATOM 729 C CA . THR A 1 97 ? -2.141 -13.678 -7.289 1.00 95.56 97 THR A CA 1
ATOM 730 C C . THR A 1 97 ? -2.870 -14.286 -8.482 1.00 95.56 97 THR A C 1
ATOM 732 O O . THR A 1 97 ? -3.809 -15.054 -8.295 1.00 95.56 97 THR A O 1
ATOM 735 N N . LYS A 1 98 ? -2.466 -13.928 -9.707 1.00 96.12 98 LYS A N 1
ATOM 736 C CA . LYS A 1 98 ? -3.173 -14.220 -10.968 1.00 96.12 98 LYS A CA 1
ATOM 737 C C . LYS A 1 98 ? -4.598 -13.659 -11.031 1.00 96.12 98 LYS A C 1
ATOM 739 O O . LYS A 1 98 ? -5.362 -14.016 -11.925 1.00 96.12 98 LYS A O 1
ATOM 744 N N . VAL A 1 99 ? -4.951 -12.758 -10.117 1.00 96.25 99 VAL A N 1
ATOM 745 C CA . VAL A 1 99 ? -6.230 -12.048 -10.112 1.00 96.25 99 VAL A CA 1
ATOM 746 C C . VAL A 1 99 ? -6.047 -10.721 -10.827 1.00 96.25 99 VAL A C 1
ATOM 748 O O . VAL A 1 99 ? -5.174 -9.947 -10.450 1.00 96.25 99 VAL A O 1
ATOM 751 N N . LYS A 1 100 ? -6.889 -10.450 -11.827 1.00 96.75 100 LYS A N 1
ATOM 752 C CA . LYS A 1 100 ? -6.926 -9.156 -12.512 1.00 96.75 100 LYS A CA 1
ATOM 753 C C . LYS A 1 100 ? -7.464 -8.069 -11.582 1.00 96.75 100 LY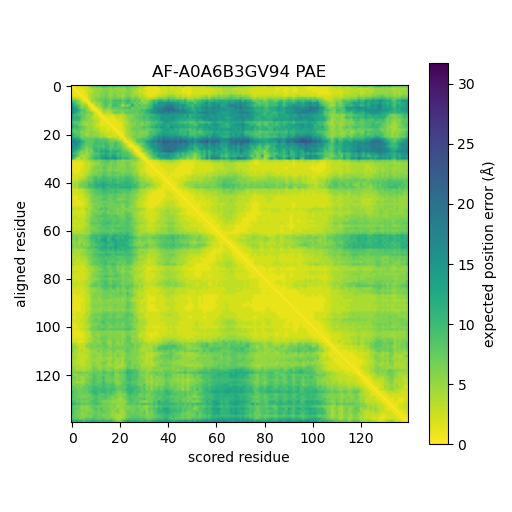S A C 1
ATOM 755 O O . LYS A 1 100 ? -8.430 -8.287 -10.848 1.00 96.75 100 LYS A O 1
ATO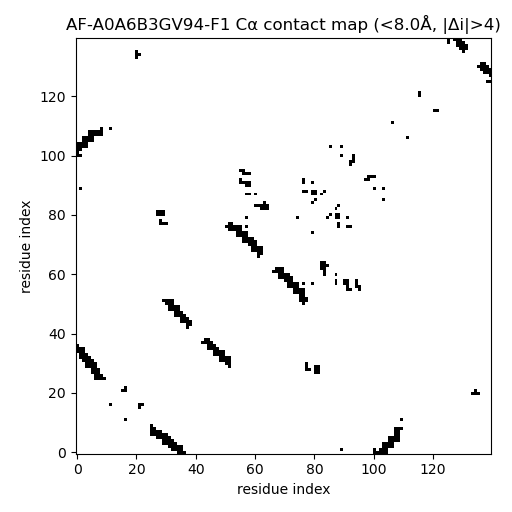M 760 N N . ILE A 1 101 ? -6.875 -6.885 -11.644 1.00 97.38 101 ILE A N 1
ATOM 761 C CA . ILE A 1 101 ? -7.276 -5.724 -10.860 1.00 97.38 101 ILE A CA 1
ATOM 762 C C . ILE A 1 101 ? -7.894 -4.669 -11.772 1.00 97.38 101 ILE A C 1
ATOM 764 O O . ILE A 1 101 ? -7.223 -4.051 -12.588 1.00 97.38 101 ILE A O 1
ATOM 768 N N . ASP A 1 102 ? -9.192 -4.421 -11.588 1.00 96.00 102 ASP A N 1
ATOM 769 C CA . ASP A 1 102 ? -9.923 -3.463 -12.429 1.00 96.00 102 ASP A CA 1
ATOM 770 C C . ASP A 1 102 ? -9.789 -2.005 -11.973 1.00 96.00 102 ASP A C 1
ATOM 772 O O . ASP A 1 102 ? -9.961 -1.090 -12.769 1.00 96.00 102 ASP A O 1
ATOM 776 N N . HIS A 1 103 ? -9.528 -1.778 -10.682 1.00 95.75 103 HIS A N 1
ATOM 777 C CA . HIS A 1 103 ? -9.431 -0.439 -10.093 1.00 95.75 103 HIS A CA 1
ATOM 778 C C . HIS A 1 103 ? -8.340 -0.398 -9.025 1.00 95.75 103 HIS A C 1
ATOM 780 O O . HIS A 1 103 ? -8.110 -1.394 -8.331 1.00 95.75 103 HIS A O 1
ATOM 786 N N . TYR A 1 104 ? -7.730 0.772 -8.859 1.00 94.94 104 TYR A N 1
ATOM 787 C CA . TYR A 1 104 ? -6.726 1.073 -7.845 1.00 94.94 104 TYR A CA 1
ATOM 788 C C . TYR A 1 104 ? -7.201 2.255 -6.997 1.00 94.94 104 TYR A C 1
ATOM 790 O O . TYR A 1 104 ? -7.679 3.252 -7.538 1.00 94.94 104 TYR A O 1
ATOM 798 N N . LEU A 1 105 ? -7.082 2.131 -5.679 1.00 92.69 105 LEU A N 1
ATOM 799 C CA . LEU A 1 105 ? -7.391 3.175 -4.714 1.00 92.69 105 LEU A CA 1
ATOM 800 C C . LEU A 1 105 ? -6.180 3.371 -3.808 1.00 92.69 105 LEU A C 1
ATOM 802 O O . LEU A 1 105 ? -5.777 2.443 -3.110 1.00 92.69 105 LEU A O 1
ATOM 806 N N . GLU A 1 106 ? -5.649 4.586 -3.791 1.00 90.12 106 GLU A N 1
ATOM 807 C CA . GLU A 1 106 ? -4.590 4.981 -2.871 1.00 90.12 106 GLU A CA 1
ATOM 808 C C . GLU A 1 106 ? -5.146 5.881 -1.782 1.00 90.12 106 GLU A C 1
ATOM 810 O O . GLU A 1 106 ? -5.921 6.797 -2.063 1.00 90.12 106 GLU A O 1
ATOM 815 N N . VAL A 1 107 ? -4.753 5.612 -0.541 1.00 86.38 107 VAL A N 1
ATOM 816 C CA . VAL A 1 107 ? -5.176 6.389 0.619 1.00 86.38 107 VAL A CA 1
ATOM 817 C C . VAL A 1 107 ? -3.951 6.732 1.455 1.00 86.38 107 VAL A C 1
ATOM 819 O O . VAL A 1 107 ? -3.284 5.846 1.987 1.00 86.38 107 VAL A O 1
ATOM 822 N N . ASP A 1 108 ? -3.669 8.024 1.594 1.00 80.50 108 ASP A N 1
ATOM 823 C CA . ASP A 1 108 ? -2.673 8.505 2.549 1.00 80.50 108 ASP A CA 1
ATOM 824 C C . ASP A 1 108 ? -3.253 8.568 3.977 1.00 80.50 108 ASP A C 1
ATOM 826 O O . ASP A 1 108 ? -4.473 8.610 4.186 1.00 80.50 108 ASP A O 1
ATOM 830 N N . PHE A 1 109 ? -2.371 8.606 4.979 1.00 77.81 109 PHE A N 1
ATOM 831 C CA . PHE A 1 109 ? -2.759 8.661 6.393 1.00 77.81 109 PHE A CA 1
ATOM 832 C C . PHE A 1 109 ? -3.718 9.811 6.724 1.00 77.81 109 PHE A C 1
ATOM 834 O O . PHE A 1 109 ? -4.670 9.628 7.480 1.00 77.81 109 PHE A O 1
ATOM 841 N N . THR A 1 110 ? -3.499 11.000 6.169 1.00 76.56 110 THR A N 1
ATOM 842 C CA . THR A 1 110 ? -4.296 12.189 6.502 1.00 76.56 110 THR A CA 1
ATOM 843 C C . THR A 1 110 ? -5.703 12.080 5.929 1.00 76.56 110 THR A C 1
ATOM 845 O O . THR A 1 110 ? -6.687 12.375 6.613 1.00 76.56 110 THR A O 1
ATOM 848 N N . SER A 1 111 ? -5.804 11.631 4.681 1.00 80.75 111 SER A N 1
ATOM 849 C CA . SER A 1 111 ? -7.055 11.381 3.972 1.00 80.75 111 SER A CA 1
ATOM 850 C C . SER A 1 111 ? -7.876 10.298 4.668 1.00 80.75 111 SER A C 1
ATOM 852 O O . SER A 1 111 ? -9.087 10.462 4.845 1.00 80.75 111 SER A O 1
ATOM 854 N N . PHE A 1 112 ? -7.226 9.239 5.160 1.00 84.31 112 PHE A N 1
ATOM 855 C CA . PHE A 1 112 ? -7.882 8.219 5.978 1.00 84.31 112 PHE A CA 1
ATOM 856 C C . PHE A 1 112 ? -8.499 8.816 7.251 1.00 84.31 112 PHE A C 1
ATOM 858 O O . PHE A 1 112 ? -9.693 8.643 7.497 1.00 84.31 112 PHE A O 1
ATOM 865 N N . MET A 1 113 ? -7.725 9.578 8.030 1.00 81.31 113 MET A N 1
ATOM 866 C CA . MET A 1 113 ? -8.205 10.151 9.295 1.00 81.31 113 MET A CA 1
ATOM 867 C C . MET A 1 113 ? -9.358 11.134 9.098 1.00 81.31 113 MET A C 1
ATOM 869 O O . MET A 1 113 ? -10.362 11.049 9.800 1.00 81.31 113 MET A O 1
ATOM 873 N N . LYS A 1 114 ? -9.263 12.019 8.097 1.00 83.81 114 LYS A N 1
ATOM 874 C CA . LYS A 1 114 ? -10.347 12.953 7.750 1.00 83.81 114 LYS A CA 1
ATOM 875 C C . LYS A 1 114 ? -11.629 12.219 7.360 1.00 83.81 114 LYS A C 1
ATOM 877 O O . LYS A 1 114 ? -12.715 12.661 7.719 1.00 83.81 114 LYS A O 1
ATOM 882 N N . THR A 1 115 ? -11.501 11.095 6.656 1.00 86.75 115 THR A N 1
ATOM 883 C CA . THR A 1 115 ? -12.647 10.264 6.269 1.00 86.75 115 THR A CA 1
ATOM 884 C C . THR A 1 115 ? -13.307 9.637 7.495 1.00 86.75 115 THR A C 1
ATOM 886 O O . THR A 1 115 ? -14.528 9.678 7.610 1.00 86.75 115 THR A O 1
ATOM 889 N N . VAL A 1 116 ? -12.517 9.113 8.439 1.00 87.44 116 VAL A N 1
ATOM 890 C CA . VAL A 1 116 ? -13.027 8.550 9.702 1.00 87.44 116 VAL A CA 1
ATOM 891 C C . VAL A 1 116 ? -13.737 9.615 10.546 1.00 87.44 116 VAL A C 1
ATOM 893 O O . VAL A 1 116 ? -14.836 9.363 11.040 1.00 87.44 116 VAL A O 1
ATOM 896 N N . ASP A 1 117 ? -13.155 10.810 10.672 1.00 85.94 117 ASP A N 1
ATOM 897 C CA . ASP A 1 117 ? -13.769 11.929 11.398 1.00 85.94 117 ASP A CA 1
ATOM 898 C C . ASP A 1 117 ? -15.103 12.347 10.749 1.00 85.94 117 ASP A C 1
ATOM 900 O O . ASP A 1 117 ? -16.095 12.562 11.447 1.00 85.94 117 ASP A O 1
ATOM 904 N N . ALA A 1 118 ? -15.162 12.397 9.413 1.00 89.88 118 ALA A N 1
ATOM 905 C CA . ALA A 1 118 ? -16.365 12.773 8.669 1.00 89.88 118 ALA A CA 1
ATOM 906 C C . ALA A 1 118 ? -17.525 11.776 8.834 1.00 89.88 118 ALA A C 1
ATOM 908 O O . ALA A 1 118 ? -18.685 12.184 8.808 1.00 89.88 118 ALA A O 1
ATOM 909 N N . VAL A 1 119 ? -17.233 10.485 9.031 1.00 90.25 119 VAL A N 1
ATOM 910 C CA . VAL A 1 119 ? -18.258 9.459 9.304 1.00 90.25 119 VAL A CA 1
ATOM 911 C C . VAL A 1 119 ? -18.612 9.339 10.793 1.00 90.25 119 VAL A C 1
ATOM 913 O O . VAL A 1 119 ? -19.417 8.486 11.160 1.00 90.25 119 VAL A O 1
ATOM 916 N N . GLY A 1 120 ? -18.048 10.196 11.655 1.00 89.50 120 GLY A N 1
ATOM 917 C CA . GLY A 1 120 ? -18.331 10.215 13.094 1.00 89.50 120 GLY A CA 1
ATOM 918 C C . GLY A 1 120 ? -17.550 9.180 13.910 1.00 89.50 120 GLY A C 1
ATOM 919 O O . GLY A 1 120 ? -17.952 8.849 15.027 1.00 89.50 120 GLY A O 1
ATOM 920 N N . GLY A 1 121 ? -16.438 8.670 13.375 1.00 87.75 121 GLY A N 1
ATOM 921 C CA . GLY A 1 121 ? -15.637 7.618 13.995 1.00 87.75 121 GLY A CA 1
ATOM 922 C C . GLY A 1 121 ? -16.182 6.206 13.754 1.00 87.75 121 GLY A C 1
ATOM 923 O O . GLY A 1 121 ? -17.279 6.003 13.240 1.00 87.75 121 GLY A O 1
ATOM 924 N N . VAL A 1 122 ? -15.391 5.197 14.128 1.00 87.12 122 VAL A N 1
ATOM 925 C CA . VAL A 1 122 ? -15.744 3.778 13.959 1.00 87.12 122 VAL A CA 1
ATOM 926 C C . VAL A 1 122 ? -15.604 3.056 15.293 1.00 87.12 122 VAL A C 1
ATOM 928 O O . VAL A 1 122 ? -14.597 3.197 15.985 1.00 87.12 122 VAL A O 1
ATOM 931 N N . LYS A 1 123 ? -16.611 2.254 15.655 1.00 87.38 123 LYS A N 1
ATOM 932 C CA . LYS A 1 123 ? -16.525 1.353 16.810 1.00 87.38 123 LYS A CA 1
ATOM 933 C C . LYS A 1 123 ? -15.792 0.080 16.400 1.00 87.38 123 LYS A C 1
ATOM 935 O O . LYS A 1 123 ? -16.217 -0.595 15.467 1.00 87.38 123 LYS A O 1
ATOM 940 N N . ILE A 1 124 ? -14.719 -0.248 17.113 1.00 86.94 124 ILE A N 1
ATOM 941 C CA . ILE A 1 124 ? -13.946 -1.475 16.903 1.00 86.94 124 ILE A CA 1
ATOM 942 C C . ILE A 1 124 ? -14.198 -2.421 18.074 1.00 86.94 124 ILE A C 1
ATOM 944 O O . ILE A 1 124 ? -14.177 -2.003 19.230 1.00 86.94 124 ILE A O 1
ATOM 948 N N . CYS A 1 125 ? -14.435 -3.694 17.763 1.00 89.50 125 CYS A N 1
ATOM 949 C CA . CYS A 1 125 ? -14.477 -4.764 18.749 1.00 89.50 125 CYS A CA 1
ATOM 950 C C . CYS A 1 125 ? -13.116 -5.454 18.791 1.00 89.50 125 CYS A C 1
ATOM 952 O O . CYS A 1 125 ? -12.656 -6.019 17.800 1.00 89.50 125 CYS A O 1
ATOM 954 N N . THR A 1 126 ? -12.485 -5.413 19.950 1.00 90.00 126 THR A N 1
ATOM 955 C CA . THR A 1 126 ? -11.190 -6.019 20.238 1.00 90.00 126 THR A CA 1
ATOM 956 C C . THR A 1 126 ? -11.404 -7.268 21.085 1.00 90.00 126 THR A C 1
ATOM 958 O O . THR A 1 126 ? -12.240 -7.298 21.983 1.00 90.00 126 THR A O 1
ATOM 961 N N . ALA A 1 127 ? -10.667 -8.342 20.791 1.00 91.00 127 ALA A N 1
ATOM 962 C CA . ALA A 1 127 ? -10.760 -9.577 21.577 1.00 91.00 127 ALA A CA 1
ATOM 963 C C . ALA A 1 127 ? -10.096 -9.446 22.960 1.00 91.00 127 ALA A C 1
ATOM 965 O O . ALA A 1 127 ? -10.363 -10.240 23.860 1.00 91.00 127 ALA A O 1
ATOM 966 N N . ARG A 1 128 ? -9.173 -8.488 23.100 1.00 92.75 128 ARG A N 1
ATOM 967 C CA . ARG A 1 128 ? -8.422 -8.170 24.317 1.00 92.75 128 ARG A CA 1
ATOM 968 C C . ARG A 1 128 ? -8.113 -6.670 24.324 1.00 92.75 128 ARG A C 1
ATOM 970 O O . ARG A 1 128 ? -7.920 -6.131 23.231 1.00 92.75 128 ARG A O 1
ATOM 977 N N . PRO A 1 129 ? -7.940 -6.052 25.504 1.00 91.50 129 PRO A N 1
ATOM 978 C CA . PRO A 1 129 ? -7.497 -4.670 25.593 1.00 91.50 129 PRO A CA 1
ATOM 979 C C . PRO A 1 129 ? -6.192 -4.448 24.826 1.00 91.50 129 PRO A C 1
ATOM 981 O O . PRO A 1 129 ? -5.237 -5.219 24.963 1.00 91.50 129 PRO A O 1
ATOM 984 N N . MET A 1 130 ? -6.141 -3.380 24.036 1.00 91.38 130 MET A N 1
ATOM 985 C CA . MET A 1 130 ? -4.964 -2.990 23.264 1.00 91.38 130 MET A CA 1
ATOM 986 C C . MET A 1 130 ? -4.496 -1.610 23.700 1.00 91.38 130 MET A C 1
ATOM 988 O O . MET A 1 130 ? -5.194 -0.615 23.500 1.00 91.38 130 MET A O 1
ATOM 992 N N . LYS A 1 131 ? -3.287 -1.548 24.263 1.00 91.50 131 LYS A N 1
ATOM 993 C CA . LYS A 1 131 ? -2.647 -0.301 24.673 1.00 91.50 131 LYS A CA 1
ATOM 994 C C . LYS A 1 131 ? -1.271 -0.182 24.035 1.00 91.50 131 LYS A C 1
ATOM 996 O O . LYS A 1 131 ? -0.419 -1.035 24.261 1.00 91.50 131 LYS A O 1
ATOM 1001 N N . ASP A 1 132 ? -1.054 0.884 23.278 1.00 87.38 132 ASP A N 1
ATOM 1002 C CA . ASP A 1 132 ? 0.223 1.181 22.633 1.00 87.38 132 ASP A CA 1
ATOM 1003 C C . ASP A 1 132 ? 0.635 2.626 22.936 1.00 87.38 132 ASP A C 1
ATOM 1005 O O . ASP A 1 132 ? -0.054 3.585 22.587 1.00 87.38 132 ASP A O 1
ATOM 1009 N N . SER A 1 133 ? 1.772 2.791 23.612 1.00 85.69 133 SER A N 1
ATOM 1010 C CA . SER A 1 133 ? 2.313 4.100 23.979 1.00 85.69 133 SER A CA 1
ATOM 1011 C C . SER A 1 133 ? 2.864 4.888 22.793 1.00 85.69 133 SER A C 1
ATOM 1013 O O . SER A 1 133 ? 2.883 6.117 22.862 1.00 85.69 133 SER A O 1
ATOM 1015 N N . TYR A 1 134 ? 3.297 4.216 21.723 1.00 79.19 134 TYR A N 1
ATOM 1016 C CA . TYR A 1 134 ? 3.883 4.862 20.547 1.00 79.19 134 TYR A CA 1
ATOM 1017 C C . TYR A 1 134 ? 2.812 5.533 19.690 1.00 79.19 134 TYR A C 1
ATOM 1019 O O . TYR A 1 134 ? 2.964 6.690 19.306 1.00 79.19 134 TYR A O 1
ATOM 1027 N N . THR A 1 135 ? 1.700 4.839 19.449 1.00 79.38 135 THR A N 1
ATOM 1028 C CA . THR A 1 135 ? 0.556 5.373 18.689 1.00 79.38 135 THR A CA 1
ATOM 1029 C C . THR A 1 135 ? -0.482 6.057 19.576 1.00 79.38 135 THR A C 1
ATOM 1031 O O . THR A 1 135 ? -1.330 6.804 19.095 1.00 79.38 135 THR A O 1
ATOM 1034 N N . GLY A 1 136 ? -0.429 5.837 20.892 1.00 82.50 136 GLY A N 1
ATOM 1035 C CA . GLY A 1 136 ? -1.450 6.301 21.825 1.00 82.50 136 GLY A CA 1
ATOM 1036 C C . GLY A 1 136 ? -2.743 5.492 21.799 1.00 82.50 136 GLY A C 1
ATOM 1037 O O . GLY A 1 136 ? -3.722 5.955 22.385 1.00 82.50 136 GLY A O 1
ATOM 1038 N N . LEU A 1 137 ? -2.755 4.337 21.129 1.00 87.44 137 LEU A N 1
ATOM 1039 C CA . LEU A 1 137 ? -3.907 3.448 21.067 1.00 87.44 137 LEU A CA 1
ATOM 1040 C C . LEU A 1 137 ? -4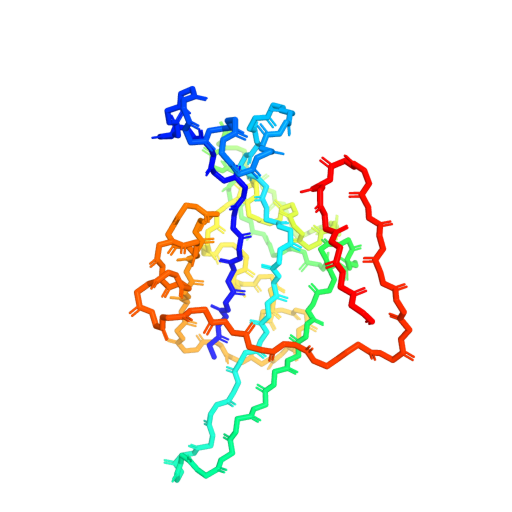.291 2.987 22.476 1.00 87.44 137 LEU A C 1
ATOM 1042 O O . LEU A 1 137 ? -3.436 2.568 23.257 1.00 87.44 137 LEU A O 1
ATOM 1046 N N . ASN A 1 138 ? -5.581 3.066 22.789 1.00 88.69 138 ASN A N 1
ATOM 1047 C CA . ASN A 1 138 ? -6.150 2.569 24.034 1.00 88.69 138 ASN A CA 1
ATOM 1048 C C . ASN A 1 138 ? -7.571 2.067 23.761 1.00 88.69 138 ASN A C 1
ATOM 1050 O O . ASN A 1 138 ? -8.525 2.845 23.801 1.00 88.69 138 ASN A O 1
ATOM 1054 N N . LEU A 1 139 ? -7.686 0.787 23.417 1.00 87.75 139 LEU A N 1
ATOM 1055 C CA . LEU A 1 139 ? -8.948 0.112 23.128 1.00 87.75 139 LEU A CA 1
ATOM 1056 C C . LEU A 1 139 ? -9.250 -0.929 24.218 1.00 87.75 139 LEU A C 1
ATOM 1058 O O . LEU A 1 139 ? -8.307 -1.570 24.697 1.00 87.75 139 LEU A O 1
ATOM 1062 N N . PRO A 1 140 ? -10.527 -1.069 24.623 1.00 82.62 140 PRO A N 1
ATOM 1063 C CA . PRO A 1 140 ? -10.947 -1.991 25.678 1.00 82.62 140 PRO A CA 1
ATOM 1064 C C . PRO A 1 140 ? -10.838 -3.471 25.291 1.00 82.62 140 PRO A C 1
ATOM 1066 O O . PRO A 1 140 ? -10.608 -3.781 24.104 1.00 82.62 140 PRO A O 1
#

Sequence (140 aa):
LLLVGTDGRDTITKAEKQKYKLGGAPCHCTDTIMLVHLSADRQRASVVSLPRDSYA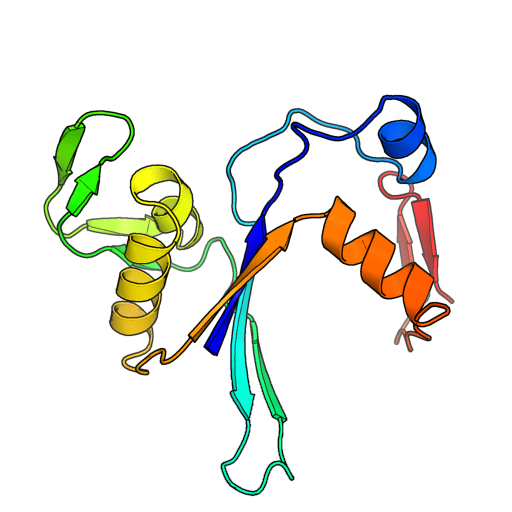EMPAHTDRTTGKHHASHPVKLNAAYAEGGPTLTVRTVENMTKVKIDHYLEVDFTSFMKTVDAVGGVKICTARPMKDSYTGLNLP

Solvent-accessible surface area (backbone atoms only — not comparable to full-atom values): 8135 Å² total; per-residue (Å²): 55,39,40,36,32,36,46,58,54,89,86,63,48,75,66,54,30,61,76,64,44,62,76,82,81,71,45,76,42,39,73,40,38,30,45,40,45,66,44,97,86,66,84,45,79,47,77,45,79,49,62,35,75,40,83,29,56,35,64,60,45,59,30,71,85,79,65,46,79,44,68,67,45,80,41,40,46,28,51,32,35,60,41,46,31,72,68,36,31,50,54,24,49,28,64,64,68,72,49,86,68,89,44,79,46,80,41,37,58,63,61,50,51,54,52,40,58,73,69,72,53,81,92,81,90,57,98,55,68,43,76,39,86,76,67,62,47,77,45,91